Protein AF-A0A8C6YD16-F1 (afdb_monomer_lite)

Radius of gyration: 15.93 Å; chains: 1; bounding box: 33×36×42 Å

InterPro domains:
  IPR013785 Aldolase-type TIM barrel [G3DSA:3.20.20.70] (33-84)
  IPR035587 DUS-like, FMN-binding domain [PF01207] (36-83)

Secondary structure (DSSP, 8-state):
-------GGGGGGTT-------TTHHHHH-SS--EE---TTTS-HHHHHHHHTTT-SEEPPPPP-HHHHHH-HHHHHHH-----

Sequence (84 aa):
MWPDNIDDSSLSRQMGWSPLKNPVDLFDSEPIVKICAPMVRYSKLSFRTLVRKYDCDLCYTPMIIAADFVRSLKARHSEFTTNQ

Organism: Naja naja (NCBI:txid35670)

pLDDT: mean 80.42, std 18.34, range [33.56, 96.69]

Foldseek 3Di:
DPPPPPPVVVVVPPDDPDPDDDPVVVVVPDPDAAEADAAAQQLDPVNVVVVVVVVHPYYDFHDQDPVCCVVDPVSCVSRDDDPD

Structure (mmCIF, N/CA/C/O backbone):
data_AF-A0A8C6YD16-F1
#
_entry.id   AF-A0A8C6YD16-F1
#
loop_
_atom_site.group_PDB
_atom_site.id
_atom_site.type_symbol
_atom_site.label_atom_id
_atom_site.label_alt_id
_atom_site.label_comp_id
_atom_site.label_asym_id
_atom_site.label_entity_id
_atom_site.label_seq_id
_atom_site.pdbx_PDB_ins_code
_atom_site.Cartn_x
_atom_site.Cartn_y
_atom_site.Cartn_z
_atom_site.occupancy
_atom_site.B_iso_or_equiv
_atom_site.auth_seq_id
_atom_site.auth_comp_id
_atom_site.auth_asym_id
_atom_site.auth_atom_id
_atom_site.pdbx_PDB_model_num
ATOM 1 N N . MET A 1 1 ? -7.534 23.286 15.370 1.00 33.56 1 MET A N 1
ATOM 2 C CA . MET A 1 1 ? -7.959 22.776 16.686 1.00 33.56 1 MET A CA 1
ATOM 3 C C . MET A 1 1 ? -9.031 21.740 16.403 1.00 33.56 1 MET A C 1
ATOM 5 O O . MET A 1 1 ? -10.196 22.088 16.284 1.00 33.56 1 MET A O 1
ATOM 9 N N . TRP A 1 2 ? -8.606 20.517 16.075 1.00 42.31 2 TRP A N 1
ATOM 10 C CA . TRP A 1 2 ? -9.542 19.405 15.908 1.00 42.31 2 TRP A CA 1
ATOM 11 C C . TRP A 1 2 ? -9.975 19.014 17.322 1.00 42.31 2 TRP A C 1
ATOM 13 O O . TRP A 1 2 ? -9.086 18.875 18.160 1.00 42.31 2 TRP A O 1
ATOM 23 N N . PRO A 1 3 ? -11.277 18.933 17.628 1.00 42.88 3 PRO A N 1
ATOM 24 C CA . PRO A 1 3 ? -11.708 18.511 18.949 1.00 42.88 3 PRO A CA 1
ATOM 25 C C . PRO A 1 3 ? -11.221 17.084 19.193 1.00 42.88 3 PRO A C 1
ATOM 27 O O . PRO A 1 3 ? -11.349 16.221 18.320 1.00 42.88 3 PRO A O 1
ATOM 30 N N . ASP A 1 4 ? -10.630 16.883 20.367 1.00 52.69 4 ASP A N 1
ATOM 31 C CA . ASP A 1 4 ? -10.194 15.600 20.896 1.00 52.69 4 ASP A CA 1
ATOM 32 C C . ASP A 1 4 ? -11.395 14.648 20.983 1.00 52.69 4 ASP A C 1
ATOM 34 O O . ASP A 1 4 ? -12.093 14.573 21.992 1.00 52.69 4 ASP A O 1
ATOM 38 N N . ASN A 1 5 ? -11.654 13.911 19.903 1.00 49.97 5 ASN A N 1
ATOM 39 C CA . ASN A 1 5 ? -12.450 12.693 19.952 1.00 49.97 5 ASN A CA 1
ATOM 40 C C . ASN A 1 5 ? -11.569 11.615 20.585 1.00 49.97 5 ASN A C 1
ATOM 42 O O . ASN A 1 5 ? -10.991 10.772 19.895 1.00 49.97 5 ASN A O 1
ATOM 46 N N . ILE A 1 6 ? -11.436 11.685 21.909 1.00 51.97 6 ILE A N 1
ATOM 47 C CA . ILE A 1 6 ? -11.040 10.538 22.720 1.00 51.97 6 ILE A CA 1
ATOM 48 C C . ILE A 1 6 ? -12.215 9.564 22.660 1.00 51.97 6 ILE A C 1
ATOM 50 O O . ILE A 1 6 ? -13.154 9.599 23.449 1.00 51.97 6 ILE A O 1
ATOM 54 N N . ASP A 1 7 ? -12.180 8.748 21.615 1.00 53.81 7 ASP A N 1
ATOM 55 C CA . ASP A 1 7 ? -12.826 7.454 21.588 1.00 53.81 7 ASP A CA 1
ATOM 56 C C . ASP A 1 7 ? -12.085 6.558 22.596 1.00 53.81 7 ASP A C 1
ATOM 58 O O . ASP A 1 7 ? -10.923 6.168 22.406 1.00 53.81 7 ASP A O 1
ATOM 62 N N . ASP A 1 8 ? -12.757 6.291 23.713 1.00 50.03 8 ASP A N 1
ATOM 63 C CA . ASP A 1 8 ? -12.312 5.434 24.817 1.00 50.03 8 ASP A CA 1
ATOM 64 C C . ASP A 1 8 ? -12.071 3.970 24.366 1.00 50.03 8 ASP A C 1
ATOM 66 O O . ASP A 1 8 ? -11.505 3.160 25.097 1.00 50.03 8 ASP A O 1
ATOM 70 N N . SER A 1 9 ? -12.383 3.619 23.108 1.00 51.50 9 SER A N 1
ATOM 71 C CA . SER A 1 9 ? -11.982 2.342 22.497 1.00 51.50 9 SER A CA 1
ATOM 72 C C . SER A 1 9 ? -10.464 2.205 22.274 1.00 51.50 9 SER A C 1
ATOM 74 O O . SER A 1 9 ? -9.988 1.161 21.826 1.00 51.50 9 SER A O 1
ATOM 76 N N . SER A 1 1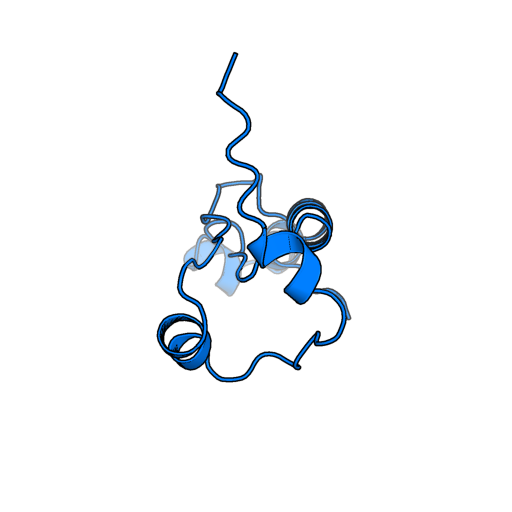0 ? -9.680 3.264 22.486 1.00 49.88 10 SER A N 1
ATOM 77 C CA . SER A 1 10 ? -8.219 3.236 22.325 1.00 49.88 10 SER A CA 1
ATOM 78 C C . SER A 1 10 ? -7.503 2.486 23.457 1.00 49.88 10 SER A C 1
ATOM 80 O O . SER A 1 10 ? -6.448 1.896 23.220 1.00 49.88 10 SER A O 1
ATOM 82 N N . LEU A 1 11 ? -8.095 2.427 24.655 1.00 48.06 11 LEU A N 1
ATOM 83 C CA . LEU A 1 11 ? -7.555 1.692 25.806 1.00 48.06 11 LEU A CA 1
ATOM 84 C C . LEU A 1 11 ? -7.737 0.168 25.690 1.00 48.06 11 LEU A C 1
ATOM 86 O O . LEU A 1 11 ? -6.918 -0.582 26.219 1.00 48.06 11 LEU A O 1
ATOM 90 N N . SER A 1 12 ? -8.743 -0.309 24.949 1.00 48.22 12 SER A N 1
ATOM 91 C CA . SER A 1 12 ? -8.987 -1.746 24.741 1.00 48.22 12 SER A CA 1
ATOM 92 C C . SER A 1 12 ? -8.111 -2.387 23.656 1.00 48.22 12 SER A C 1
ATOM 94 O O . SER A 1 12 ? -8.046 -3.612 23.581 1.00 48.22 12 SER A O 1
ATOM 96 N N . ARG A 1 13 ? -7.380 -1.601 22.848 1.00 56.38 13 ARG A N 1
ATOM 97 C CA . ARG A 1 13 ? -6.435 -2.129 21.837 1.00 56.38 13 ARG A CA 1
ATOM 98 C C . ARG A 1 13 ? -5.108 -2.615 22.427 1.00 56.38 13 ARG A C 1
ATOM 100 O O . ARG A 1 13 ? -4.237 -3.100 21.701 1.00 56.38 13 ARG A O 1
ATOM 107 N N . GLN A 1 14 ? -4.927 -2.506 23.742 1.00 51.94 14 GLN A N 1
ATOM 108 C CA . GLN A 1 14 ? -3.813 -3.148 24.422 1.00 51.94 14 GLN A CA 1
ATOM 109 C C . GLN A 1 14 ? -4.076 -4.658 24.484 1.00 51.94 14 GLN A C 1
ATOM 111 O O . GLN A 1 14 ? -4.953 -5.103 25.209 1.00 51.94 14 GLN A O 1
ATOM 116 N N . MET A 1 15 ? -3.252 -5.429 23.764 1.00 41.78 15 MET A N 1
ATOM 117 C CA . MET A 1 15 ? -3.118 -6.900 23.813 1.00 41.78 15 MET A CA 1
ATOM 118 C C . MET A 1 15 ? -3.768 -7.727 22.699 1.00 41.78 15 MET A C 1
ATOM 120 O O . MET A 1 15 ? -4.417 -8.739 22.952 1.00 41.78 15 MET A O 1
ATOM 124 N N . GLY A 1 16 ? -3.453 -7.415 21.442 1.00 43.31 16 GLY A N 1
ATOM 125 C CA . GLY A 1 16 ? -3.668 -8.397 20.384 1.00 43.31 16 GLY A CA 1
ATOM 126 C C . GLY A 1 16 ? -3.136 -7.986 19.027 1.00 43.31 16 GLY A C 1
ATOM 127 O O . GLY A 1 16 ? -3.925 -7.789 18.111 1.00 43.31 16 GLY A O 1
ATOM 128 N N . TRP A 1 17 ? -1.810 -7.925 18.846 1.00 51.22 17 TRP A N 1
ATOM 129 C CA . TRP A 1 17 ? -1.272 -8.121 17.496 1.00 51.22 17 TRP A CA 1
ATOM 130 C C . TRP A 1 17 ? -1.640 -9.549 17.091 1.00 51.22 17 TRP A C 1
ATOM 132 O O . TRP A 1 17 ? -0.941 -10.509 17.419 1.00 51.22 17 TRP A O 1
ATOM 142 N N . SER A 1 18 ? -2.784 -9.711 16.436 1.00 52.62 18 SER A N 1
ATOM 143 C CA . SER A 1 18 ? -3.099 -10.953 15.758 1.00 52.62 18 SER A CA 1
ATOM 144 C C . SER A 1 18 ? -2.289 -10.971 14.457 1.00 52.62 18 SER A C 1
ATOM 146 O O . SER A 1 18 ? -2.234 -9.964 13.745 1.00 52.62 18 SER A O 1
ATOM 148 N N . PRO A 1 19 ? -1.578 -12.068 14.139 1.00 55.66 19 PRO A N 1
ATOM 149 C CA . PRO A 1 19 ? -0.992 -12.214 12.816 1.00 55.66 19 PRO A CA 1
ATOM 150 C C . PRO A 1 19 ? -2.135 -12.099 11.807 1.00 55.66 19 PRO A C 1
ATOM 152 O O . PRO A 1 19 ? -3.131 -12.804 11.956 1.00 55.66 19 PRO A O 1
ATOM 155 N N . LEU A 1 20 ? -2.002 -11.163 10.858 1.00 57.31 20 LEU A N 1
ATOM 156 C CA . LEU A 1 20 ? -3.033 -10.792 9.886 1.00 57.31 20 LEU A CA 1
ATOM 157 C C . LEU A 1 20 ? -3.766 -12.039 9.373 1.00 57.31 20 LEU A C 1
ATOM 159 O O . LEU A 1 20 ? -3.235 -12.799 8.561 1.00 57.31 20 LEU A O 1
ATOM 163 N N . LYS A 1 21 ? -4.990 -12.234 9.873 1.00 64.25 21 LYS A N 1
ATOM 164 C CA . LYS A 1 21 ? -6.008 -13.027 9.192 1.00 64.25 21 LYS A CA 1
ATOM 165 C C . LYS A 1 21 ? -6.475 -12.228 7.971 1.00 64.25 21 LYS A C 1
ATOM 167 O O . LYS A 1 21 ? -5.958 -11.142 7.697 1.00 64.25 21 LYS A O 1
ATOM 172 N N . ASN A 1 22 ? -7.357 -12.810 7.173 1.00 82.56 22 ASN A N 1
ATOM 173 C CA . ASN A 1 22 ? -7.790 -12.232 5.908 1.00 82.56 22 ASN A CA 1
ATOM 174 C C . ASN A 1 22 ? -8.164 -10.743 6.103 1.00 82.56 22 ASN A C 1
ATOM 176 O O . ASN A 1 22 ? -8.848 -10.439 7.075 1.00 82.56 22 ASN A O 1
ATOM 180 N N . PRO A 1 23 ? -7.731 -9.796 5.242 1.00 82.44 23 PRO A N 1
ATOM 181 C CA . PRO A 1 23 ? -8.067 -8.377 5.411 1.00 82.44 23 PRO A CA 1
ATOM 182 C C . PRO A 1 23 ? -9.577 -8.108 5.473 1.00 82.44 23 PRO A C 1
ATOM 184 O O . PRO A 1 23 ? -9.970 -7.060 5.966 1.00 82.44 23 PRO A O 1
ATOM 187 N N . VAL A 1 24 ? -10.409 -9.034 4.984 1.00 86.19 24 VAL A N 1
ATOM 188 C CA . VAL A 1 24 ? -11.871 -8.981 5.121 1.00 86.19 24 VAL A CA 1
ATOM 189 C C . VAL A 1 24 ? -12.306 -9.075 6.585 1.00 86.19 24 VAL A C 1
ATOM 191 O O . VAL A 1 24 ? -13.145 -8.288 7.008 1.00 86.19 24 VAL A O 1
ATOM 194 N N . ASP A 1 25 ? -11.672 -9.947 7.373 1.00 87.06 25 ASP A N 1
ATOM 195 C CA . ASP A 1 25 ? -12.031 -10.189 8.776 1.00 87.06 25 ASP A CA 1
ATOM 196 C C . ASP A 1 25 ? -11.907 -8.909 9.621 1.00 87.06 25 ASP A C 1
ATOM 198 O O . ASP A 1 25 ? -12.640 -8.725 10.587 1.00 87.06 25 ASP A O 1
ATOM 202 N N . LEU A 1 26 ? -11.005 -8.000 9.228 1.00 84.62 26 LEU A N 1
ATOM 203 C CA . LEU A 1 26 ? -10.794 -6.707 9.879 1.00 84.62 26 LEU A CA 1
ATOM 204 C C . LEU A 1 26 ? -12.023 -5.792 9.782 1.00 84.62 26 LEU A C 1
ATOM 206 O O . LEU A 1 26 ? -12.293 -5.031 10.707 1.00 84.62 26 LEU A O 1
ATOM 210 N N . PHE A 1 27 ? -12.761 -5.859 8.671 1.00 85.56 27 PHE A N 1
ATOM 211 C CA . PHE A 1 27 ? -13.975 -5.063 8.474 1.00 85.56 27 PHE A CA 1
ATOM 212 C C . PHE A 1 27 ? -15.180 -5.635 9.224 1.00 85.56 27 PHE A C 1
ATOM 214 O O . PHE A 1 27 ? -16.112 -4.890 9.512 1.00 85.56 27 PHE A O 1
ATOM 221 N N . ASP A 1 28 ? -15.149 -6.928 9.552 1.00 87.00 28 ASP A N 1
ATOM 222 C CA . ASP A 1 28 ? -16.188 -7.583 10.346 1.00 87.00 28 ASP A CA 1
ATOM 223 C C . ASP A 1 28 ? -15.938 -7.430 11.856 1.00 87.00 28 ASP A C 1
ATOM 225 O O . ASP A 1 28 ? -16.890 -7.387 12.638 1.00 87.00 28 ASP A O 1
ATOM 229 N N . SER A 1 29 ? -14.670 -7.361 12.286 1.00 81.00 29 SER A N 1
ATOM 230 C CA . SER A 1 29 ? -14.299 -7.312 13.705 1.00 81.00 29 SER A CA 1
ATOM 231 C C . SER A 1 29 ? -14.233 -5.905 14.292 1.00 81.00 29 SER A C 1
ATOM 233 O O . SER A 1 29 ? -14.523 -5.734 15.475 1.00 81.00 29 SER A O 1
ATOM 235 N N . GLU A 1 30 ? -13.827 -4.908 13.502 1.00 79.00 30 GLU A N 1
ATOM 236 C CA . GLU A 1 30 ? -13.568 -3.558 14.004 1.00 79.00 30 GLU A CA 1
ATOM 237 C C . GLU A 1 30 ? -14.662 -2.565 13.587 1.00 79.00 30 GLU A C 1
ATOM 239 O O . GLU A 1 30 ? -15.004 -2.479 12.406 1.00 79.00 30 GLU A O 1
ATOM 244 N N . PRO A 1 31 ? -15.163 -1.726 14.514 1.00 84.50 31 PRO A N 1
ATOM 245 C CA . PRO A 1 31 ? -16.121 -0.677 14.170 1.00 84.50 31 PRO A CA 1
ATOM 246 C C . PRO A 1 31 ? -15.497 0.425 13.297 1.00 84.50 31 PRO A C 1
ATOM 248 O O . PRO A 1 31 ? -16.202 1.081 12.531 1.00 84.50 31 PRO A O 1
ATOM 251 N N . ILE A 1 32 ? -14.181 0.649 13.415 1.00 88.06 32 ILE A N 1
ATOM 252 C CA . ILE A 1 32 ? -13.422 1.623 12.623 1.00 88.06 32 ILE A CA 1
ATOM 253 C C . ILE A 1 32 ? -12.102 0.991 12.190 1.00 88.06 32 ILE A C 1
ATOM 255 O O . ILE A 1 32 ? -11.281 0.630 13.029 1.00 88.06 32 ILE A O 1
ATOM 259 N N . VAL A 1 33 ? -11.862 0.963 10.878 1.00 89.31 33 VAL A N 1
ATOM 260 C CA . VAL A 1 33 ? -10.612 0.471 10.288 1.00 89.31 33 VAL A CA 1
ATOM 261 C C . VAL A 1 33 ? -9.755 1.643 9.806 1.00 89.31 33 VAL A C 1
ATOM 263 O O . VAL A 1 33 ? -10.156 2.407 8.922 1.00 89.31 33 VAL A O 1
ATOM 266 N N . LYS A 1 34 ? -8.544 1.784 10.353 1.00 91.00 34 LYS A N 1
ATOM 267 C CA . LYS A 1 34 ? -7.577 2.825 9.975 1.00 91.00 34 LYS A CA 1
ATOM 268 C C . LYS A 1 34 ? -6.636 2.316 8.895 1.00 91.00 34 LYS A C 1
ATOM 270 O O . LYS A 1 34 ? -5.726 1.519 9.138 1.00 91.00 34 LYS A O 1
ATOM 275 N N . ILE A 1 35 ? -6.828 2.838 7.687 1.00 92.88 35 ILE A N 1
ATOM 276 C CA . ILE A 1 35 ? -6.110 2.398 6.492 1.00 92.88 35 ILE A CA 1
ATOM 277 C C . ILE A 1 35 ? -5.147 3.486 6.013 1.00 92.88 35 ILE A C 1
ATOM 279 O O . ILE A 1 35 ? -5.552 4.592 5.658 1.00 92.88 35 ILE A O 1
ATOM 283 N N . CYS A 1 36 ? -3.863 3.149 5.911 1.00 93.38 36 CYS A N 1
ATOM 284 C CA . CYS A 1 36 ? -2.890 3.958 5.187 1.00 93.38 36 CYS A CA 1
ATOM 285 C C . CYS A 1 36 ? -3.040 3.696 3.682 1.00 93.38 36 CYS A C 1
ATOM 287 O O . CYS A 1 36 ? -2.670 2.626 3.184 1.00 93.38 36 CYS A O 1
ATOM 289 N N . ALA A 1 37 ? -3.554 4.699 2.968 1.00 94.00 37 ALA A N 1
ATOM 290 C CA . ALA A 1 37 ? -3.739 4.680 1.522 1.00 94.00 37 ALA A CA 1
ATOM 291 C C . ALA A 1 37 ? -2.418 4.448 0.753 1.00 94.00 37 ALA A C 1
ATOM 293 O O . ALA A 1 37 ? -1.334 4.784 1.248 1.00 94.00 37 ALA A O 1
ATOM 294 N N . PRO A 1 38 ? -2.481 3.901 -0.475 1.00 94.44 38 PRO A N 1
ATOM 295 C CA . PRO A 1 38 ? -1.318 3.826 -1.350 1.00 94.44 38 PRO A CA 1
ATOM 296 C C . PRO A 1 38 ? -0.896 5.240 -1.769 1.00 94.44 38 PRO A C 1
ATOM 298 O O . PRO A 1 38 ? -1.624 5.942 -2.466 1.00 94.44 38 PRO A O 1
ATOM 301 N N . MET A 1 39 ? 0.303 5.656 -1.363 1.00 93.19 39 MET A N 1
ATOM 302 C CA . MET A 1 39 ? 0.855 6.969 -1.692 1.00 93.19 39 MET A CA 1
ATOM 303 C C . MET A 1 39 ? 2.134 6.789 -2.493 1.00 93.19 39 MET A C 1
ATOM 305 O O . MET A 1 39 ? 3.108 6.210 -2.006 1.00 93.19 39 MET A O 1
ATOM 309 N N . VAL A 1 40 ? 2.138 7.300 -3.724 1.00 89.88 40 VAL A N 1
ATOM 310 C CA . VAL A 1 40 ? 3.302 7.259 -4.616 1.00 89.88 40 VAL A CA 1
ATOM 311 C C . VAL A 1 40 ? 4.528 7.779 -3.862 1.00 89.88 40 VAL A C 1
ATOM 313 O O . VAL A 1 40 ? 4.498 8.873 -3.307 1.00 89.88 40 VAL A O 1
ATOM 316 N N . ARG A 1 41 ? 5.596 6.975 -3.805 1.00 85.12 41 ARG A N 1
ATOM 317 C CA . ARG A 1 41 ? 6.864 7.234 -3.086 1.00 85.12 41 ARG A CA 1
ATOM 318 C C . ARG A 1 41 ? 6.795 7.352 -1.554 1.00 85.12 41 ARG A C 1
ATOM 320 O O . ARG A 1 41 ? 7.817 7.075 -0.927 1.00 85.12 41 ARG A O 1
ATOM 327 N N . TYR A 1 42 ? 5.663 7.721 -0.954 1.00 88.31 42 TYR A N 1
ATOM 328 C CA . TYR A 1 42 ? 5.568 7.999 0.486 1.00 88.31 42 TYR A CA 1
ATOM 329 C C . TYR A 1 42 ? 5.266 6.768 1.341 1.00 88.31 42 TYR A C 1
ATOM 331 O O . TYR A 1 42 ? 5.851 6.628 2.412 1.00 88.31 42 TYR A O 1
ATOM 339 N N . SER A 1 43 ? 4.442 5.822 0.876 1.00 92.94 43 SER A N 1
ATOM 340 C CA . SER A 1 43 ? 4.088 4.631 1.668 1.00 92.94 43 SER A CA 1
ATOM 341 C C . SER A 1 43 ? 5.152 3.517 1.617 1.00 92.94 43 SER A C 1
ATOM 343 O O . SER A 1 43 ? 4.839 2.323 1.610 1.00 92.94 43 SER A O 1
ATOM 345 N N . LYS A 1 44 ? 6.443 3.888 1.597 1.00 93.69 44 LYS A N 1
ATOM 346 C CA . LYS A 1 44 ? 7.596 2.969 1.690 1.00 93.69 44 LYS A CA 1
ATOM 347 C C . LYS A 1 44 ? 7.665 2.277 3.056 1.00 93.69 44 LYS A C 1
ATOM 349 O O . LYS A 1 44 ? 6.969 2.657 3.993 1.00 93.69 44 LYS A O 1
ATOM 354 N N . LEU A 1 45 ? 8.503 1.241 3.165 1.00 94.25 45 LEU A N 1
ATOM 355 C CA . LEU A 1 45 ? 8.565 0.367 4.343 1.00 94.25 45 LEU A CA 1
ATOM 356 C C . LEU A 1 45 ? 8.723 1.137 5.660 1.00 94.25 45 LEU A C 1
ATOM 358 O O . LEU A 1 45 ? 7.948 0.906 6.578 1.00 94.25 45 LEU A O 1
ATOM 362 N N . SER A 1 46 ? 9.654 2.090 5.734 1.00 93.69 46 SER A N 1
ATOM 363 C CA . SER A 1 46 ? 9.881 2.902 6.938 1.00 93.69 46 SER A CA 1
ATOM 364 C C . SER A 1 46 ? 8.626 3.648 7.399 1.00 93.69 46 SER A C 1
ATOM 366 O O . SER A 1 46 ? 8.294 3.616 8.582 1.00 93.69 46 SER A O 1
ATOM 368 N N . PHE A 1 47 ? 7.889 4.259 6.469 1.00 94.81 47 PHE A N 1
ATOM 369 C CA . PHE A 1 47 ? 6.639 4.954 6.768 1.00 94.81 47 PHE A CA 1
ATOM 370 C C . PHE A 1 47 ? 5.548 3.983 7.230 1.00 94.81 47 PHE A C 1
ATOM 372 O O . PHE A 1 47 ? 4.908 4.216 8.250 1.00 94.81 47 PHE A O 1
ATOM 379 N N . ARG A 1 48 ? 5.379 2.851 6.533 1.00 94.62 48 ARG A N 1
ATOM 380 C CA . AR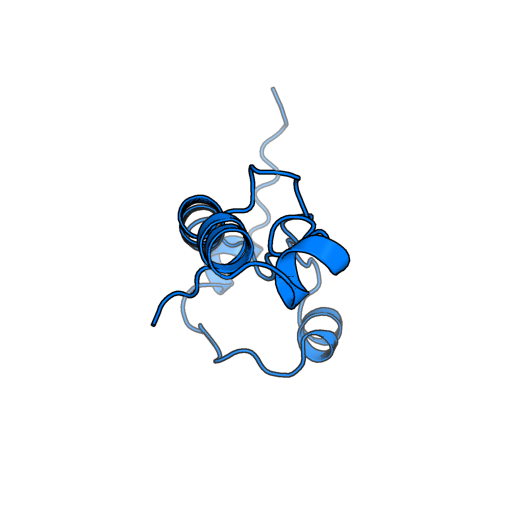G A 1 48 ? 4.402 1.813 6.907 1.00 94.62 48 ARG A CA 1
ATOM 381 C C . ARG A 1 48 ? 4.693 1.190 8.273 1.00 94.62 48 ARG A C 1
ATOM 383 O O . ARG A 1 48 ? 3.760 0.813 8.976 1.00 94.62 48 ARG A O 1
ATOM 390 N N . THR A 1 49 ? 5.967 1.065 8.636 1.00 93.12 49 THR A N 1
ATOM 391 C CA . THR A 1 49 ? 6.399 0.615 9.964 1.00 93.12 49 THR A CA 1
ATOM 392 C C . THR A 1 49 ? 6.112 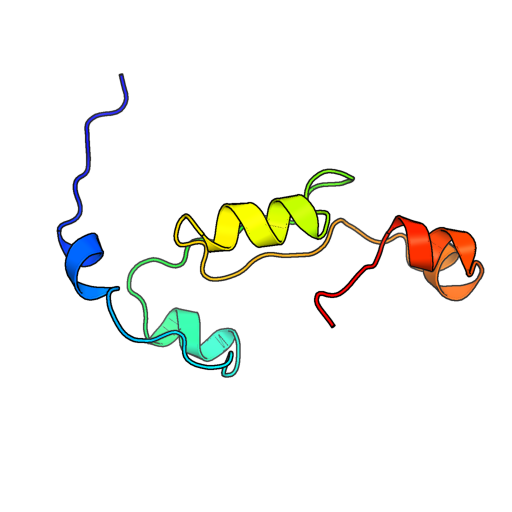1.674 11.022 1.00 93.12 49 THR A C 1
ATOM 394 O O . THR A 1 49 ? 5.724 1.325 12.131 1.00 93.12 49 THR A O 1
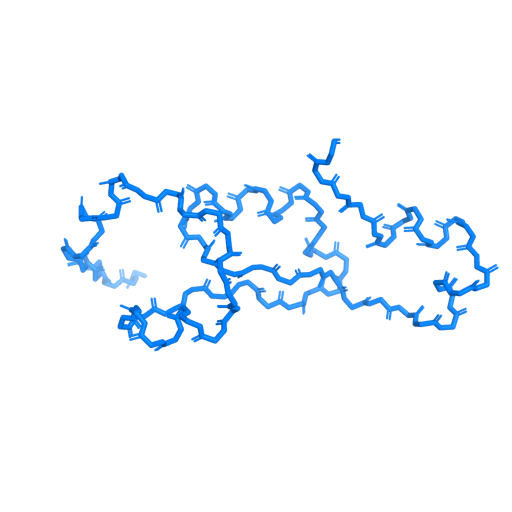ATOM 397 N N . LEU A 1 50 ? 6.271 2.959 10.691 1.00 94.00 50 LEU A N 1
ATOM 398 C CA . LEU A 1 50 ? 5.954 4.060 11.595 1.00 94.00 50 LEU A CA 1
ATOM 399 C C . LEU A 1 50 ? 4.455 4.123 11.891 1.00 94.00 50 LEU A C 1
ATOM 401 O O . LEU A 1 50 ? 4.077 4.034 13.050 1.00 94.00 50 LEU A O 1
ATOM 405 N N . VAL A 1 51 ? 3.602 4.225 10.870 1.00 93.12 51 VAL A N 1
ATOM 406 C CA . VAL A 1 51 ? 2.150 4.393 11.071 1.00 93.12 51 VAL A CA 1
ATOM 407 C C . VAL A 1 51 ? 1.500 3.187 11.753 1.00 93.12 51 VAL A C 1
ATOM 409 O O . VAL A 1 51 ? 0.540 3.361 12.492 1.00 93.12 51 VAL A O 1
ATOM 412 N N . ARG A 1 52 ? 2.058 1.976 11.600 1.00 90.50 52 ARG A N 1
ATOM 413 C CA . ARG A 1 52 ? 1.627 0.798 12.377 1.00 90.50 52 ARG A CA 1
ATOM 414 C C . ARG A 1 52 ? 1.835 0.958 13.885 1.00 90.50 52 ARG A C 1
ATOM 416 O O . ARG A 1 52 ? 1.071 0.386 14.645 1.00 90.50 52 ARG A O 1
ATOM 423 N N . LYS A 1 53 ? 2.832 1.739 14.324 1.00 90.19 53 LYS A N 1
ATOM 424 C CA . LYS A 1 53 ? 3.036 2.067 15.750 1.00 90.19 53 LYS A CA 1
ATOM 425 C C . LYS A 1 53 ? 2.017 3.078 16.283 1.00 90.19 53 LYS A C 1
ATOM 427 O O . LYS A 1 53 ? 1.920 3.237 17.490 1.00 90.19 53 LYS A O 1
ATOM 432 N N . TYR A 1 54 ? 1.302 3.760 15.391 1.00 92.31 54 TYR A N 1
ATOM 433 C CA . TYR A 1 54 ? 0.227 4.704 15.702 1.00 92.31 54 TYR A CA 1
ATOM 434 C C . TYR A 1 54 ? -1.137 4.103 15.333 1.00 92.31 54 TYR A C 1
ATOM 436 O O . TYR A 1 54 ? -2.007 4.784 14.795 1.00 92.31 54 TYR A O 1
ATOM 444 N N . ASP A 1 55 ? -1.290 2.801 15.580 1.00 88.75 55 ASP A N 1
ATOM 445 C CA . ASP A 1 55 ? -2.527 2.046 15.401 1.00 88.75 55 ASP A CA 1
ATOM 446 C C . ASP A 1 55 ? -3.117 2.103 13.979 1.00 88.75 55 ASP A C 1
ATOM 448 O O . ASP A 1 55 ? -4.324 2.255 13.804 1.00 88.75 55 ASP A O 1
ATOM 452 N N . CYS A 1 56 ? -2.291 2.019 12.936 1.00 89.69 56 CYS A N 1
ATOM 453 C CA . CYS A 1 56 ? -2.793 1.789 11.581 1.00 89.69 56 CYS A CA 1
ATOM 454 C C . CYS A 1 56 ? -2.983 0.286 11.336 1.00 89.69 56 CYS A C 1
ATOM 456 O O . CYS A 1 56 ? -2.000 -0.459 11.295 1.00 89.69 56 CYS A O 1
ATOM 458 N N . ASP A 1 57 ? -4.229 -0.136 11.126 1.00 88.88 57 ASP A N 1
ATOM 459 C CA . ASP A 1 57 ? -4.618 -1.548 11.019 1.00 88.88 57 ASP A CA 1
ATOM 460 C C . ASP A 1 57 ? -4.175 -2.168 9.684 1.00 88.88 57 ASP A C 1
ATOM 462 O O . ASP A 1 57 ? -3.684 -3.298 9.619 1.00 88.88 57 ASP A O 1
ATOM 466 N N . LEU A 1 58 ? -4.269 -1.392 8.598 1.00 89.75 58 LEU A N 1
ATOM 467 C CA . LEU A 1 58 ? -3.880 -1.818 7.256 1.00 89.75 58 LEU A CA 1
ATOM 468 C C . LEU A 1 58 ? -3.044 -0.740 6.568 1.00 89.75 58 LEU A C 1
ATOM 470 O O . LEU A 1 58 ? -3.442 0.418 6.490 1.00 89.75 58 LEU A O 1
ATOM 474 N N . CYS A 1 59 ? -1.895 -1.106 5.999 1.00 92.19 59 CYS A N 1
ATOM 475 C CA . CYS A 1 59 ? -1.112 -0.171 5.185 1.00 92.19 59 CYS A CA 1
ATOM 476 C C . CYS A 1 59 ? -0.735 -0.768 3.842 1.00 92.19 59 CYS A C 1
ATOM 478 O O . CYS A 1 59 ? -0.096 -1.825 3.795 1.00 92.19 59 CYS A O 1
ATOM 480 N N . TYR A 1 60 ? -1.012 -0.016 2.781 1.00 93.06 60 TYR A N 1
ATOM 481 C CA . TYR A 1 60 ? -0.641 -0.368 1.419 1.00 93.06 60 TYR A CA 1
ATOM 482 C C . TYR A 1 60 ? 0.768 0.105 1.054 1.00 93.06 60 TYR A C 1
ATOM 484 O O . TYR A 1 60 ? 1.261 1.127 1.535 1.00 93.06 60 TYR A O 1
ATOM 492 N N . THR A 1 61 ? 1.424 -0.648 0.173 1.00 93.38 61 THR A N 1
ATOM 493 C CA . THR A 1 61 ? 2.664 -0.239 -0.503 1.00 93.38 61 THR A CA 1
ATOM 494 C C . THR A 1 61 ? 2.419 0.980 -1.401 1.00 93.38 61 THR A C 1
ATOM 496 O O . THR A 1 61 ? 1.261 1.303 -1.688 1.00 93.38 61 THR A O 1
ATOM 499 N N . PRO A 1 62 ? 3.466 1.693 -1.858 1.00 93.56 62 PRO A N 1
ATOM 500 C CA . PRO A 1 62 ? 3.275 2.703 -2.895 1.00 93.56 62 PRO A CA 1
ATOM 501 C C . PRO A 1 62 ? 2.721 2.045 -4.163 1.00 93.56 62 PRO A C 1
ATOM 503 O O . PRO A 1 62 ? 2.838 0.832 -4.348 1.00 93.56 62 PRO A O 1
ATOM 506 N N . MET A 1 63 ? 2.123 2.845 -5.046 1.00 93.31 63 MET A N 1
ATOM 507 C CA . MET A 1 63 ? 1.731 2.367 -6.371 1.00 93.31 63 MET A CA 1
ATOM 508 C C . MET A 1 63 ? 2.975 1.882 -7.128 1.00 93.31 63 MET A C 1
ATOM 510 O O . MET A 1 63 ? 3.899 2.659 -7.360 1.00 93.31 63 MET A O 1
ATOM 514 N N . ILE A 1 64 ? 2.979 0.606 -7.515 1.00 92.31 64 ILE A N 1
ATOM 515 C CA . ILE A 1 64 ? 4.078 -0.025 -8.248 1.00 92.31 64 ILE A CA 1
ATOM 516 C C . ILE A 1 64 ? 3.756 -0.012 -9.743 1.00 92.31 64 ILE A C 1
ATOM 518 O O . ILE A 1 64 ? 2.702 -0.486 -10.166 1.00 92.31 64 ILE A O 1
ATOM 522 N N . ILE A 1 65 ? 4.690 0.479 -10.560 1.00 91.94 65 ILE A N 1
ATOM 523 C CA . ILE A 1 65 ? 4.577 0.425 -12.021 1.00 91.94 65 ILE A CA 1
ATOM 524 C C . ILE A 1 65 ? 4.878 -1.006 -12.477 1.00 91.94 65 ILE A C 1
ATOM 526 O O . ILE A 1 65 ? 6.035 -1.428 -12.504 1.00 91.94 65 ILE A O 1
ATOM 530 N N . ALA A 1 66 ? 3.836 -1.751 -12.854 1.00 94.12 66 ALA A N 1
ATOM 531 C CA . ALA A 1 66 ? 3.937 -3.173 -13.196 1.00 94.12 66 ALA A CA 1
ATOM 532 C C . ALA A 1 66 ? 4.997 -3.460 -14.274 1.00 94.12 66 ALA A C 1
ATOM 534 O O . ALA A 1 66 ? 5.803 -4.379 -14.138 1.00 94.12 66 ALA A O 1
ATOM 535 N N . ALA A 1 67 ? 5.036 -2.631 -15.319 1.00 95.75 67 ALA A N 1
ATOM 536 C CA . ALA A 1 67 ? 5.961 -2.790 -16.433 1.00 95.75 67 ALA A CA 1
ATOM 537 C C . ALA A 1 67 ? 7.435 -2.714 -15.986 1.00 95.75 67 ALA A C 1
ATOM 539 O O . ALA A 1 67 ? 8.266 -3.508 -16.428 1.00 95.75 67 ALA A O 1
ATOM 540 N N . ASP A 1 68 ? 7.757 -1.800 -15.072 1.00 93.81 68 ASP A N 1
ATOM 541 C CA . ASP A 1 68 ? 9.120 -1.631 -14.566 1.00 93.81 68 ASP A CA 1
ATOM 542 C C . ASP A 1 68 ? 9.460 -2.669 -13.502 1.00 93.81 68 ASP A C 1
ATOM 544 O O . ASP A 1 68 ? 10.579 -3.182 -13.479 1.00 93.81 68 ASP A O 1
ATOM 548 N N . PHE A 1 69 ? 8.481 -3.045 -12.678 1.00 93.81 69 PHE A N 1
ATOM 549 C CA . PHE A 1 69 ? 8.635 -4.094 -11.677 1.00 93.81 69 PHE A CA 1
ATOM 550 C C . PHE A 1 69 ? 8.993 -5.447 -12.308 1.00 93.81 69 PHE A C 1
ATOM 552 O O . PHE A 1 69 ? 9.892 -6.135 -11.829 1.00 93.81 69 PHE A O 1
ATOM 559 N N . VAL A 1 70 ? 8.349 -5.818 -13.419 1.00 95.75 70 VAL A N 1
ATOM 560 C CA . VAL A 1 70 ? 8.634 -7.085 -14.116 1.00 95.75 70 VAL A CA 1
ATOM 561 C C . VAL A 1 70 ? 10.001 -7.054 -14.809 1.00 95.75 70 VAL A C 1
ATOM 563 O O . VAL A 1 70 ? 10.744 -8.033 -14.752 1.00 95.75 70 VAL A O 1
ATOM 566 N N . ARG A 1 71 ? 10.368 -5.932 -15.442 1.00 96.56 71 ARG A N 1
ATOM 567 C CA . ARG A 1 71 ? 11.569 -5.852 -16.295 1.00 96.56 71 ARG A CA 1
ATOM 568 C C . ARG A 1 71 ? 12.859 -5.503 -15.555 1.00 96.56 71 ARG A C 1
ATOM 570 O O . ARG A 1 71 ? 13.935 -5.830 -16.045 1.00 96.56 71 ARG A O 1
ATOM 577 N N . SER A 1 72 ? 12.789 -4.816 -14.415 1.00 96.69 72 SER A N 1
ATOM 578 C CA . SER A 1 72 ? 13.967 -4.215 -13.777 1.00 96.69 72 SER A CA 1
ATOM 579 C C . SER A 1 72 ? 14.120 -4.635 -12.319 1.00 96.69 72 SER A C 1
ATOM 581 O O . SER A 1 72 ? 13.277 -4.355 -11.468 1.00 96.69 72 SER A O 1
ATOM 583 N N . LEU A 1 73 ? 15.253 -5.270 -12.001 1.00 95.56 73 LEU A N 1
ATOM 584 C CA . LEU A 1 73 ? 15.650 -5.561 -10.617 1.00 95.56 73 LEU A CA 1
ATOM 585 C C . LEU A 1 73 ? 15.795 -4.277 -9.792 1.00 95.56 73 LEU A C 1
ATOM 587 O O . LEU A 1 73 ? 15.311 -4.199 -8.667 1.00 95.56 73 LEU A O 1
ATOM 591 N N . LYS A 1 74 ? 16.401 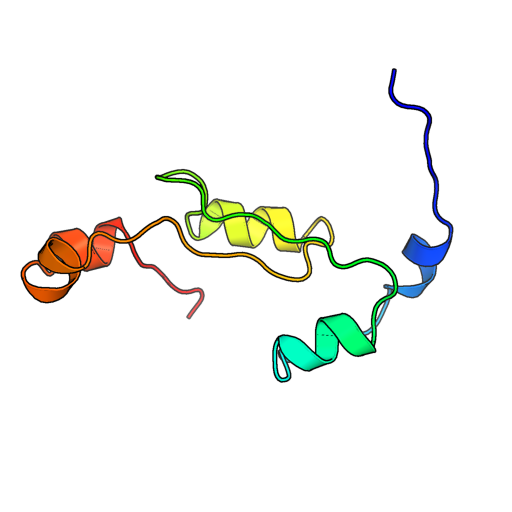-3.237 -10.376 1.00 93.75 74 LYS A N 1
ATOM 592 C CA . LYS A 1 74 ? 16.575 -1.939 -9.715 1.00 93.75 74 LYS A CA 1
ATOM 593 C C . LYS A 1 74 ? 15.229 -1.308 -9.348 1.00 93.75 74 LYS A C 1
ATOM 595 O O . LYS A 1 74 ? 15.091 -0.778 -8.250 1.00 93.75 74 LYS A O 1
ATOM 600 N N . ALA A 1 75 ? 14.241 -1.387 -10.241 1.00 92.00 75 ALA A N 1
ATOM 601 C CA . ALA A 1 75 ? 12.894 -0.888 -9.969 1.00 92.00 75 ALA A CA 1
ATOM 602 C C . ALA A 1 75 ? 12.223 -1.673 -8.831 1.00 92.00 75 ALA A C 1
ATOM 604 O O . ALA A 1 75 ? 11.673 -1.060 -7.921 1.00 92.00 75 ALA A O 1
ATOM 605 N N . ARG A 1 76 ? 12.348 -3.009 -8.812 1.00 93.12 76 ARG A N 1
ATOM 606 C CA . ARG A 1 76 ? 11.836 -3.840 -7.706 1.00 93.12 76 ARG A CA 1
ATOM 607 C C . ARG A 1 76 ? 12.426 -3.434 -6.361 1.00 93.12 76 ARG A C 1
ATOM 609 O O . ARG A 1 76 ? 11.670 -3.202 -5.427 1.00 93.12 76 ARG A O 1
ATOM 616 N N . HIS A 1 77 ? 13.748 -3.278 -6.284 1.00 91.81 77 HIS A N 1
ATOM 617 C CA . HIS A 1 77 ? 14.419 -2.861 -5.050 1.00 91.81 77 HIS A CA 1
ATOM 618 C C . HIS A 1 77 ? 14.076 -1.424 -4.622 1.00 91.81 77 HIS A C 1
ATOM 620 O O . HIS A 1 77 ? 14.060 -1.133 -3.429 1.00 91.81 77 HIS A O 1
ATOM 626 N N . SER A 1 78 ? 13.791 -0.525 -5.571 1.00 89.56 78 SER A N 1
ATOM 627 C CA . SER A 1 78 ? 13.367 0.853 -5.273 1.00 89.56 78 SER A CA 1
ATOM 628 C C . SER A 1 78 ? 11.939 0.928 -4.723 1.00 89.56 78 SER A C 1
ATOM 630 O O . SER A 1 78 ? 11.674 1.699 -3.794 1.00 89.56 78 SER A O 1
ATOM 632 N N . GLU A 1 79 ? 11.019 0.155 -5.306 1.00 89.62 79 GLU A N 1
ATOM 633 C CA 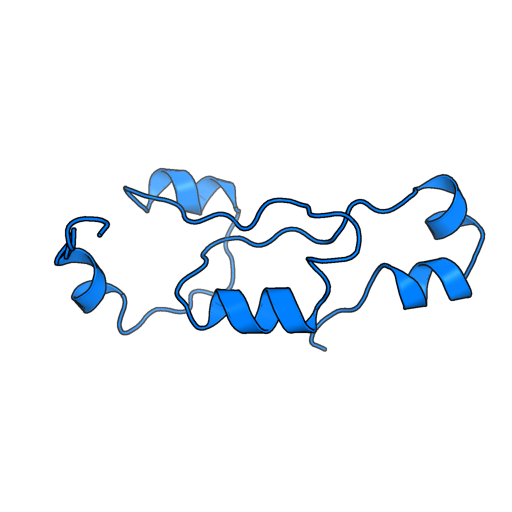. GLU A 1 79 ? 9.579 0.289 -5.058 1.00 89.62 79 GLU A CA 1
ATOM 634 C C . GLU A 1 79 ? 9.042 -0.691 -4.005 1.00 89.62 79 GLU A C 1
ATOM 636 O O . GLU A 1 79 ? 8.051 -0.387 -3.336 1.00 89.62 79 GLU A O 1
ATOM 641 N N . PHE A 1 80 ? 9.688 -1.847 -3.814 1.00 91.88 80 PHE A N 1
ATOM 642 C CA . PHE A 1 80 ? 9.187 -2.912 -2.948 1.00 91.88 80 PHE A CA 1
ATOM 643 C C . PHE A 1 80 ? 10.251 -3.446 -1.986 1.00 91.88 80 PHE A C 1
ATOM 645 O O . PHE A 1 80 ? 11.239 -4.062 -2.381 1.00 91.88 80 PHE A O 1
ATOM 652 N N . THR A 1 81 ? 9.996 -3.251 -0.693 1.00 92.62 81 THR A N 1
ATOM 653 C CA . THR A 1 81 ? 10.787 -3.790 0.416 1.00 92.62 81 THR A CA 1
ATOM 654 C C . THR A 1 81 ? 9.861 -4.304 1.520 1.00 92.62 81 THR A C 1
ATOM 656 O O . THR A 1 81 ? 8.805 -3.712 1.795 1.00 92.62 81 THR A O 1
ATOM 659 N N . THR A 1 82 ? 10.257 -5.418 2.136 1.00 90.75 82 THR A N 1
ATOM 660 C CA . THR A 1 82 ? 9.549 -6.112 3.222 1.00 90.75 82 THR A CA 1
ATOM 661 C C . THR A 1 82 ? 10.340 -6.018 4.528 1.00 90.75 82 THR A C 1
ATOM 663 O O . THR A 1 82 ? 11.491 -5.597 4.537 1.00 90.75 82 THR A O 1
ATOM 666 N N . ASN A 1 83 ? 9.702 -6.368 5.642 1.00 85.44 83 ASN A N 1
ATOM 667 C CA . ASN A 1 83 ? 10.263 -6.346 6.995 1.00 85.44 83 ASN A CA 1
ATOM 668 C C . ASN A 1 83 ? 10.894 -7.688 7.424 1.00 85.44 83 ASN A C 1
ATOM 670 O O . ASN A 1 83 ? 10.880 -7.980 8.619 1.00 85.44 83 ASN A O 1
ATOM 674 N N . GLN A 1 84 ? 11.346 -8.508 6.466 1.00 69.38 84 GLN A N 1
ATOM 675 C CA . GLN A 1 84 ? 12.102 -9.732 6.763 1.00 69.38 84 GLN A CA 1
ATOM 676 C C . GLN A 1 84 ? 13.497 -9.402 7.287 1.00 69.38 84 GLN A C 1
ATOM 678 O O . GLN A 1 84 ? 14.085 -8.415 6.788 1.00 69.38 84 GLN A O 1
#